Protein AF-A0A4U9W162-F1 (afdb_monomer_lite)

InterPro domains:
  IPR001460 Penicillin-binding protein, transpeptidase [PF00905] (1-70)
  IPR012338 Beta-lactamase/transpeptidase-like [G3DSA:3.40.710.10] (1-72)
  IPR012338 Beta-lactamase/transpeptidase-like [SSF56601] (2-70)

pLDDT: mean 90.67, std 6.35, range [58.72, 97.19]

Structure (mmCIF, N/CA/C/O backbone):
data_AF-A0A4U9W162-F1
#
_entry.id   AF-A0A4U9W162-F1
#
loop_
_atom_site.group_PDB
_atom_site.id
_atom_site.type_symbol
_atom_site.label_atom_id
_atom_site.label_alt_id
_atom_site.label_comp_id
_atom_site.label_asym_id
_atom_site.label_entity_id
_atom_site.label_seq_id
_atom_site.pdbx_PDB_ins_code
_atom_site.Cartn_x
_atom_site.Cartn_y
_atom_site.Cartn_z
_atom_site.occupancy
_atom_site.B_iso_or_equiv
_atom_site.auth_seq_id
_atom_site.auth_comp_id
_atom_site.auth_asym_id
_atom_site.auth_atom_id
_atom_site.pdbx_PDB_model_num
ATOM 1 N N . MET A 1 1 ? -0.198 -3.188 6.289 1.00 80.94 1 MET A N 1
ATOM 2 C CA . MET A 1 1 ? -0.934 -4.345 5.741 1.00 80.94 1 MET A CA 1
ATOM 3 C C . MET A 1 1 ? -2.163 -4.682 6.570 1.00 80.94 1 MET A C 1
ATOM 5 O O . MET A 1 1 ? -3.250 -4.634 6.025 1.00 80.94 1 MET A O 1
ATOM 9 N N . LEU A 1 2 ? -2.017 -4.932 7.877 1.00 89.62 2 LEU A N 1
ATOM 10 C CA . LEU A 1 2 ? -3.136 -5.324 8.749 1.00 89.62 2 LEU A CA 1
ATOM 11 C C . LEU A 1 2 ? -4.315 -4.342 8.717 1.00 89.62 2 LEU A C 1
ATOM 13 O O . LEU A 1 2 ? -5.436 -4.762 8.485 1.00 89.62 2 LEU A O 1
ATOM 17 N N . ILE A 1 3 ? -4.056 -3.032 8.804 1.00 91.38 3 ILE A N 1
ATOM 18 C CA . ILE A 1 3 ? -5.107 -2.004 8.676 1.00 91.38 3 ILE A CA 1
ATOM 19 C C . ILE A 1 3 ? -5.847 -2.109 7.330 1.00 91.38 3 ILE A C 1
ATOM 21 O O . ILE A 1 3 ? -7.047 -1.873 7.263 1.00 91.38 3 ILE A O 1
ATOM 25 N N . ALA A 1 4 ? -5.156 -2.465 6.242 1.00 91.50 4 ALA A N 1
ATOM 26 C CA . ALA A 1 4 ? -5.781 -2.597 4.928 1.00 91.50 4 ALA A CA 1
ATOM 27 C C . ALA A 1 4 ? -6.762 -3.782 4.883 1.00 91.50 4 ALA A C 1
ATOM 29 O O . ALA A 1 4 ? -7.845 -3.630 4.329 1.00 91.50 4 ALA A O 1
ATOM 30 N N . LEU A 1 5 ? -6.401 -4.911 5.503 1.00 92.12 5 LEU A N 1
ATOM 31 C CA . LEU A 1 5 ? -7.268 -6.088 5.643 1.00 92.12 5 LEU A CA 1
ATOM 32 C C . LEU A 1 5 ? -8.447 -5.797 6.578 1.00 92.12 5 LEU A C 1
ATOM 34 O O . LEU A 1 5 ? -9.597 -5.989 6.203 1.00 92.12 5 LEU A O 1
ATOM 38 N N . GLU A 1 6 ? -8.164 -5.243 7.757 1.00 91.75 6 GLU A N 1
ATOM 39 C CA . GLU A 1 6 ? -9.168 -4.932 8.781 1.00 91.75 6 GLU A CA 1
ATOM 40 C C . GLU A 1 6 ? -10.225 -3.944 8.272 1.00 91.75 6 GLU A C 1
ATOM 42 O O . GLU A 1 6 ? -11.414 -4.056 8.553 1.00 91.75 6 GLU A O 1
ATOM 47 N N . THR A 1 7 ? -9.802 -2.966 7.469 1.00 90.94 7 THR A N 1
ATOM 48 C CA . THR A 1 7 ? -10.714 -1.972 6.893 1.00 90.94 7 THR A CA 1
ATOM 49 C C . THR A 1 7 ? -11.412 -2.444 5.619 1.00 90.94 7 THR A C 1
ATOM 51 O O . THR A 1 7 ? -12.154 -1.652 5.032 1.00 90.94 7 THR A O 1
ATOM 54 N N . GLY A 1 8 ? -11.148 -3.677 5.168 1.00 92.25 8 GLY A N 1
ATOM 55 C CA . GLY A 1 8 ? -11.638 -4.223 3.902 1.00 92.25 8 GLY A CA 1
ATOM 56 C C . GLY A 1 8 ? -11.121 -3.477 2.670 1.00 92.25 8 GLY A C 1
ATOM 57 O O . GLY A 1 8 ? -11.732 -3.547 1.609 1.00 92.25 8 GLY A O 1
ATOM 58 N N . THR A 1 9 ? -10.025 -2.720 2.806 1.00 93.00 9 THR A N 1
ATOM 59 C CA . THR A 1 9 ? -9.386 -2.022 1.677 1.00 93.00 9 THR A CA 1
ATOM 60 C C . THR A 1 9 ? -8.766 -3.010 0.698 1.00 93.00 9 THR A C 1
ATOM 62 O O . THR A 1 9 ? -8.700 -2.717 -0.492 1.00 93.00 9 THR A O 1
ATOM 65 N N . ILE A 1 10 ? -8.296 -4.142 1.220 1.00 94.00 10 ILE A N 1
ATOM 66 C CA . ILE A 1 10 ? -7.921 -5.312 0.437 1.00 94.00 10 ILE A CA 1
ATOM 67 C C . ILE A 1 10 ? -8.638 -6.531 1.005 1.00 94.00 10 ILE A C 1
ATOM 69 O O . ILE A 1 10 ? -8.849 -6.619 2.217 1.00 94.00 10 ILE A O 1
ATOM 73 N N . LYS A 1 11 ? -8.996 -7.473 0.140 1.00 93.56 11 LYS A N 1
ATOM 74 C CA . LYS A 1 11 ? -9.615 -8.741 0.525 1.00 93.56 11 LYS A CA 1
ATOM 75 C C . LYS A 1 11 ? -8.585 -9.731 1.062 1.00 93.56 11 LYS A C 1
ATOM 77 O O . LYS A 1 11 ? -8.817 -10.358 2.090 1.00 93.56 11 LYS A O 1
ATOM 82 N N . ASP A 1 12 ? -7.472 -9.882 0.349 1.00 94.88 12 ASP A N 1
ATOM 83 C CA . ASP A 1 12 ? -6.407 -10.834 0.659 1.00 94.88 12 ASP A CA 1
ATOM 84 C C . ASP A 1 12 ? -5.075 -10.429 -0.007 1.00 94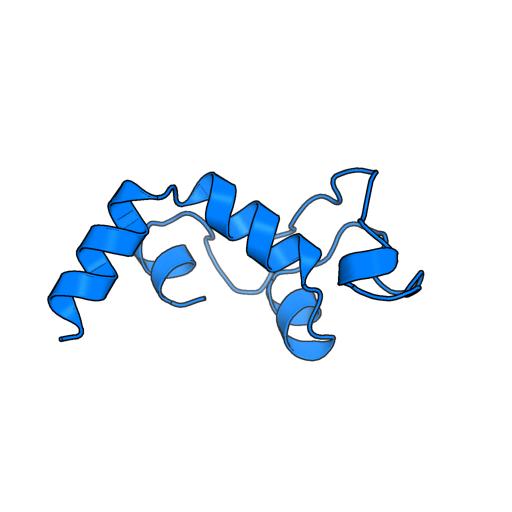.88 12 ASP A C 1
ATOM 86 O O . ASP A 1 12 ? -4.968 -9.381 -0.649 1.00 94.88 12 ASP A O 1
ATOM 90 N N . GLU A 1 13 ? -4.031 -11.241 0.183 1.00 93.06 13 GLU A N 1
ATOM 91 C CA . GLU A 1 13 ? -2.678 -10.975 -0.325 1.00 93.06 13 GLU A CA 1
ATOM 92 C C . GLU A 1 13 ? -2.546 -11.034 -1.859 1.00 93.06 13 GLU A C 1
ATOM 94 O O . GLU A 1 13 ? -1.574 -10.511 -2.407 1.00 93.06 13 GLU A O 1
ATOM 99 N N . ASN A 1 14 ? -3.513 -11.628 -2.565 1.00 96.19 14 ASN A N 1
ATOM 100 C CA . ASN A 1 14 ? -3.498 -11.751 -4.024 1.00 96.19 14 ASN A CA 1
ATOM 101 C C . ASN A 1 14 ? -4.190 -10.573 -4.720 1.00 96.19 14 ASN A C 1
ATOM 103 O O . ASN A 1 14 ? -4.238 -10.526 -5.950 1.00 96.19 14 ASN A O 1
ATOM 107 N N . GLU A 1 15 ? -4.732 -9.616 -3.965 1.00 96.25 15 GLU A N 1
ATOM 108 C CA . GLU A 1 15 ? -5.370 -8.446 -4.553 1.00 96.25 15 GLU A CA 1
ATOM 109 C C . GLU A 1 15 ? -4.368 -7.603 -5.351 1.00 96.25 15 GLU A C 1
ATOM 111 O O . GLU A 1 15 ? -3.252 -7.334 -4.903 1.00 96.25 15 GLU A O 1
ATOM 116 N N . ILE A 1 16 ? -4.784 -7.169 -6.543 1.00 96.81 16 ILE A N 1
ATOM 117 C CA . ILE A 1 16 ? -3.946 -6.398 -7.462 1.00 96.81 16 ILE A CA 1
ATOM 118 C C . ILE A 1 16 ? -4.052 -4.903 -7.151 1.00 96.81 16 ILE A C 1
ATOM 120 O O . ILE A 1 16 ? -5.124 -4.290 -7.192 1.00 96.81 16 ILE A O 1
ATOM 124 N N . ILE A 1 17 ? -2.901 -4.282 -6.919 1.00 95.44 17 ILE A N 1
ATOM 125 C CA . ILE A 1 17 ? -2.742 -2.838 -6.806 1.00 95.44 17 ILE A CA 1
ATOM 126 C C . ILE A 1 17 ? -2.326 -2.314 -8.178 1.00 95.44 17 ILE A C 1
ATOM 128 O O . ILE A 1 17 ? -1.222 -2.575 -8.656 1.00 95.44 17 ILE A O 1
ATOM 132 N N . LYS A 1 18 ? -3.229 -1.559 -8.809 1.00 95.06 18 LYS A N 1
ATOM 133 C CA . LYS A 1 18 ? -2.967 -0.935 -10.107 1.00 95.06 18 LYS A CA 1
ATOM 134 C C . LYS A 1 18 ? -1.867 0.113 -10.008 1.00 95.06 18 LYS A C 1
ATOM 136 O O . LYS A 1 18 ? -1.906 0.969 -9.120 1.00 95.06 18 LYS A O 1
ATOM 141 N N . TRP A 1 19 ? -0.924 0.068 -10.939 1.00 93.12 19 TRP A N 1
ATOM 142 C CA . TRP A 1 19 ? 0.172 1.020 -11.004 1.00 93.12 19 TRP A CA 1
ATOM 143 C C . TRP A 1 19 ? -0.334 2.398 -11.457 1.00 93.12 19 TRP A C 1
ATOM 145 O O . TRP A 1 19 ? -0.988 2.502 -12.496 1.00 93.12 19 TRP A O 1
ATOM 155 N N . PRO A 1 20 ? -0.032 3.487 -10.724 1.00 89.56 20 PRO A N 1
ATOM 156 C CA . PRO A 1 20 ? -0.553 4.823 -11.026 1.00 89.56 20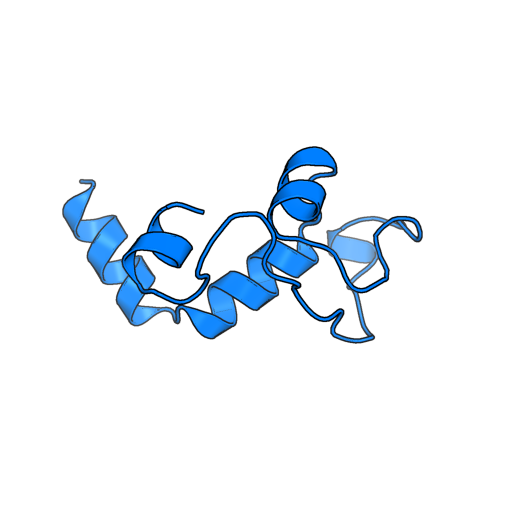 PRO A CA 1
ATOM 157 C C . PRO A 1 20 ? 0.122 5.508 -12.231 1.00 89.56 20 PRO A C 1
ATOM 159 O O . PRO A 1 20 ? 0.002 6.723 -12.377 1.00 89.56 20 PRO A O 1
ATOM 162 N N . VAL A 1 21 ? 0.856 4.771 -13.081 1.00 84.62 21 VAL A N 1
ATOM 163 C CA . VAL A 1 21 ? 1.594 5.241 -14.281 1.00 84.62 21 VAL A CA 1
ATOM 164 C C . VAL A 1 21 ? 2.762 6.199 -13.985 1.00 84.62 21 VAL A C 1
ATOM 166 O O . VAL A 1 21 ? 3.685 6.338 -14.785 1.00 84.62 21 VAL A O 1
ATOM 169 N N . LYS A 1 22 ? 2.770 6.841 -12.814 1.00 81.31 22 LYS A N 1
ATOM 170 C CA . LYS A 1 22 ? 3.813 7.761 -12.366 1.00 81.31 22 LYS A CA 1
ATOM 171 C C . LYS A 1 22 ? 4.341 7.343 -11.000 1.00 81.31 22 LYS A C 1
ATOM 173 O O . LYS A 1 22 ? 3.603 7.323 -10.017 1.00 81.31 22 LYS A O 1
ATOM 178 N N . THR A 1 23 ? 5.644 7.097 -10.936 1.00 78.94 23 THR A N 1
ATOM 179 C CA . THR A 1 23 ? 6.363 6.804 -9.694 1.00 78.94 23 THR A CA 1
ATOM 180 C C . THR A 1 23 ? 7.456 7.841 -9.482 1.00 78.94 23 THR A C 1
ATOM 182 O O . THR A 1 23 ? 8.149 8.223 -10.421 1.00 78.94 23 THR A O 1
ATOM 185 N N . ASP A 1 24 ? 7.607 8.313 -8.248 1.00 80.50 24 ASP A N 1
ATOM 186 C CA . ASP A 1 24 ? 8.668 9.253 -7.894 1.00 80.50 24 ASP A CA 1
ATOM 187 C C . ASP A 1 24 ? 10.008 8.507 -7.778 1.00 80.50 24 ASP A C 1
ATOM 189 O O . ASP A 1 24 ? 10.293 7.849 -6.776 1.00 80.50 24 ASP A O 1
ATOM 193 N N . THR A 1 25 ? 10.827 8.586 -8.825 1.00 81.12 25 THR A N 1
ATOM 194 C CA . THR A 1 25 ? 12.137 7.922 -8.883 1.00 81.12 25 THR A CA 1
ATOM 195 C C . THR A 1 25 ? 13.171 8.556 -7.954 1.00 81.12 25 THR A C 1
ATOM 197 O O . THR A 1 25 ? 14.169 7.912 -7.645 1.00 81.12 25 THR A O 1
ATOM 200 N N . VAL A 1 26 ? 12.948 9.790 -7.485 1.00 79.94 26 VAL A N 1
ATOM 201 C CA . VAL A 1 26 ? 13.801 10.435 -6.475 1.00 79.94 26 VAL A CA 1
ATOM 202 C C . VAL A 1 26 ? 13.512 9.829 -5.104 1.00 79.94 26 VAL A C 1
ATOM 204 O O . VAL A 1 26 ? 14.431 9.569 -4.332 1.00 79.94 26 VAL A O 1
ATOM 207 N N . LYS A 1 27 ? 12.239 9.542 -4.814 1.00 76.75 27 LYS A N 1
ATOM 208 C CA . LYS A 1 27 ? 11.803 9.002 -3.521 1.00 76.75 27 LYS A CA 1
ATOM 209 C C . LYS A 1 27 ? 11.960 7.486 -3.378 1.00 76.75 27 LYS A C 1
ATOM 211 O O . LYS A 1 27 ? 12.239 7.019 -2.278 1.00 76.75 27 LYS A O 1
ATOM 216 N N . TYR A 1 28 ? 11.765 6.717 -4.451 1.00 75.25 28 TYR A N 1
ATOM 217 C CA . TYR A 1 28 ? 11.797 5.240 -4.413 1.00 75.25 28 TYR A CA 1
ATOM 218 C C . TYR A 1 28 ? 12.987 4.623 -5.148 1.00 75.25 28 TYR A C 1
ATOM 220 O O . TYR A 1 28 ? 13.083 3.399 -5.246 1.00 75.25 28 TYR A O 1
ATOM 228 N N . GLY A 1 29 ? 13.881 5.463 -5.668 1.00 80.00 29 GLY A N 1
ATOM 229 C CA . GLY A 1 29 ? 14.933 5.036 -6.575 1.00 80.00 29 GLY A CA 1
ATOM 230 C C . GLY A 1 29 ? 14.393 4.634 -7.949 1.00 80.00 29 GLY A C 1
ATOM 231 O O . GLY A 1 29 ? 13.186 4.501 -8.187 1.00 80.00 29 GLY A O 1
ATOM 232 N N . TYR A 1 30 ? 15.322 4.436 -8.878 1.00 86.50 30 TYR A N 1
ATOM 233 C CA . TYR A 1 30 ? 15.015 3.905 -10.198 1.00 86.50 30 TYR A CA 1
ATOM 234 C C . TYR A 1 30 ? 14.866 2.380 -10.119 1.00 86.50 30 TYR A C 1
ATOM 236 O O . TYR A 1 30 ? 15.852 1.659 -9.984 1.00 86.50 30 TYR A O 1
ATOM 244 N N . ARG A 1 31 ? 13.617 1.904 -10.161 1.00 88.75 31 ARG A N 1
ATOM 245 C CA . ARG A 1 31 ? 13.226 0.496 -9.983 1.00 88.75 31 ARG A CA 1
ATOM 246 C C . ARG A 1 31 ? 12.166 0.084 -11.013 1.00 88.75 31 ARG A C 1
ATOM 248 O O . ARG A 1 31 ? 10.984 0.002 -10.681 1.00 88.75 31 ARG A O 1
ATOM 255 N N . PRO A 1 32 ? 12.545 -0.104 -12.286 1.00 88.88 32 PRO A N 1
ATOM 256 C CA . PRO A 1 32 ? 11.594 -0.414 -13.354 1.00 88.88 32 PRO A CA 1
ATOM 257 C C . PRO A 1 32 ? 10.893 -1.770 -13.185 1.00 88.88 32 PRO A C 1
ATOM 259 O O . PRO A 1 32 ? 9.795 -1.956 -13.701 1.00 88.88 32 PRO A O 1
ATOM 262 N N . ASP A 1 33 ? 11.480 -2.689 -12.413 1.00 89.81 33 ASP A N 1
ATOM 263 C CA . ASP A 1 33 ? 10.934 -4.006 -12.061 1.00 89.81 33 ASP A CA 1
ATOM 264 C C . ASP A 1 33 ? 9.560 -3.938 -11.373 1.00 89.81 33 ASP A C 1
ATOM 266 O O . ASP A 1 33 ? 8.755 -4.864 -11.501 1.00 89.81 33 ASP A O 1
ATOM 270 N N . ILE A 1 34 ? 9.270 -2.826 -10.688 1.00 91.94 34 ILE A N 1
ATOM 271 C CA . ILE A 1 34 ? 8.022 -2.619 -9.941 1.00 91.94 34 ILE A CA 1
ATOM 272 C C . ILE A 1 34 ? 7.061 -1.630 -10.616 1.00 91.94 34 ILE A C 1
ATOM 274 O O . ILE A 1 34 ? 6.071 -1.246 -9.998 1.00 91.94 34 ILE A O 1
ATOM 278 N N . TYR A 1 35 ? 7.327 -1.178 -11.847 1.00 92.06 35 TYR A N 1
ATOM 279 C CA . TYR A 1 35 ? 6.474 -0.228 -12.587 1.00 92.06 35 TYR A CA 1
ATOM 280 C C . TYR A 1 35 ? 5.410 -0.951 -13.413 1.00 92.06 35 TYR A C 1
ATOM 282 O O . TYR A 1 35 ? 5.347 -0.853 -14.636 1.00 92.06 35 TYR A O 1
ATOM 290 N N . ARG A 1 36 ? 4.590 -1.733 -12.720 1.00 94.81 36 ARG A N 1
ATOM 291 C CA . ARG A 1 36 ? 3.505 -2.531 -13.286 1.00 94.81 36 ARG A CA 1
ATOM 292 C C . ARG A 1 36 ? 2.472 -2.804 -12.209 1.00 94.81 36 ARG A C 1
ATOM 294 O O . ARG A 1 36 ? 2.746 -2.603 -11.028 1.00 94.81 36 ARG A O 1
ATOM 301 N N . ASP A 1 37 ? 1.312 -3.295 -12.609 1.00 96.69 37 ASP A N 1
ATOM 302 C CA . ASP A 1 37 ? 0.361 -3.854 -11.656 1.00 96.69 37 ASP A CA 1
ATOM 303 C C . ASP A 1 37 ? 1.036 -4.997 -10.878 1.00 96.69 37 ASP A C 1
ATOM 305 O O . ASP A 1 37 ? 1.724 -5.849 -11.458 1.00 96.69 37 ASP A O 1
ATOM 309 N N . ILE A 1 38 ? 0.867 -4.981 -9.556 1.00 96.44 38 ILE A N 1
ATOM 310 C CA . ILE A 1 38 ? 1.436 -5.978 -8.644 1.00 96.44 38 ILE A CA 1
ATOM 311 C C . ILE A 1 38 ? 0.396 -6.407 -7.619 1.00 96.44 38 ILE A C 1
ATOM 313 O O . ILE A 1 38 ? -0.484 -5.631 -7.243 1.00 96.44 38 ILE A O 1
ATOM 317 N N . THR A 1 39 ? 0.517 -7.633 -7.137 1.00 97.19 39 THR A N 1
ATOM 318 C CA . THR A 1 39 ? -0.257 -8.111 -5.990 1.00 97.19 39 THR A CA 1
ATOM 319 C C . THR A 1 39 ? 0.234 -7.482 -4.685 1.00 97.19 39 THR A C 1
ATOM 321 O O . THR A 1 39 ? 1.376 -7.024 -4.580 1.00 97.19 39 THR A O 1
ATOM 324 N N . VAL A 1 40 ? -0.616 -7.477 -3.655 1.00 95.12 40 VAL A N 1
ATOM 325 C CA . VAL A 1 40 ? -0.233 -7.074 -2.291 1.00 95.12 40 VAL A CA 1
ATOM 326 C C . VAL A 1 40 ? 0.961 -7.897 -1.786 1.00 95.12 40 VAL A C 1
ATOM 328 O O . VAL A 1 40 ? 1.866 -7.348 -1.154 1.00 95.12 40 VAL A O 1
ATOM 331 N N . LYS A 1 41 ? 0.981 -9.198 -2.090 1.00 96.25 41 LYS A N 1
ATOM 332 C CA . LYS A 1 41 ? 2.080 -10.108 -1.768 1.00 96.25 41 LYS A CA 1
ATOM 333 C C . LYS A 1 41 ? 3.390 -9.693 -2.428 1.00 96.25 41 LYS A C 1
ATOM 335 O O . LYS A 1 41 ? 4.367 -9.454 -1.724 1.00 96.25 41 LYS A O 1
ATOM 340 N N . GLU A 1 42 ? 3.397 -9.532 -3.751 1.00 96.31 42 GLU A N 1
ATOM 341 C CA . GLU A 1 42 ? 4.586 -9.075 -4.481 1.00 96.31 42 GLU A CA 1
ATOM 342 C C . GLU A 1 42 ? 5.062 -7.723 -3.942 1.00 96.31 42 GLU A C 1
ATOM 344 O O . GLU A 1 42 ? 6.251 -7.548 -3.693 1.00 96.31 42 GLU A O 1
ATOM 349 N N . ALA A 1 43 ? 4.141 -6.781 -3.692 1.00 95.19 43 ALA A N 1
ATOM 350 C CA . ALA A 1 43 ? 4.462 -5.467 -3.136 1.00 95.19 43 ALA A CA 1
ATOM 351 C C . ALA A 1 43 ? 5.219 -5.556 -1.806 1.00 95.19 43 ALA A C 1
ATOM 353 O O . ALA A 1 43 ? 6.090 -4.724 -1.537 1.00 95.19 43 ALA A O 1
ATOM 354 N N . PHE A 1 44 ? 4.898 -6.559 -0.990 1.00 93.56 44 PHE A N 1
ATOM 355 C CA . PHE A 1 44 ? 5.592 -6.843 0.257 1.00 93.56 44 PHE A CA 1
ATOM 356 C C . PHE A 1 44 ? 6.976 -7.451 0.016 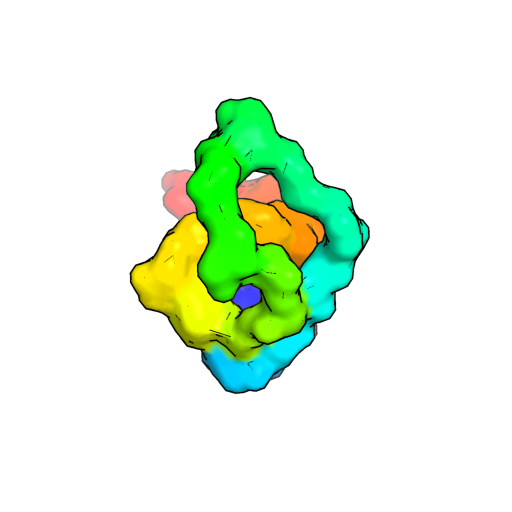1.00 93.56 44 PHE A C 1
ATOM 358 O O . PHE A 1 44 ? 7.960 -6.934 0.540 1.00 93.56 44 PHE A O 1
ATOM 365 N N . GLU A 1 45 ? 7.067 -8.480 -0.827 1.00 95.69 45 GLU A N 1
ATOM 366 C CA . GLU A 1 45 ? 8.315 -9.192 -1.133 1.00 95.69 45 GLU A CA 1
ATOM 367 C C . GLU A 1 45 ? 9.383 -8.269 -1.731 1.00 95.69 45 GLU A C 1
ATOM 369 O O . GLU A 1 45 ? 10.537 -8.287 -1.307 1.00 95.69 45 GLU A O 1
ATOM 374 N N . VAL A 1 46 ? 8.997 -7.404 -2.675 1.00 94.25 46 VAL A N 1
ATOM 375 C CA . VAL A 1 46 ? 9.933 -6.493 -3.357 1.00 94.25 46 VAL A CA 1
ATOM 376 C C . VAL A 1 46 ? 9.980 -5.099 -2.734 1.00 94.25 46 VAL A C 1
ATOM 378 O O . VAL A 1 46 ? 10.640 -4.207 -3.277 1.00 94.25 46 VAL A O 1
ATOM 381 N N . SER A 1 47 ? 9.278 -4.881 -1.614 1.00 92.81 47 SER A N 1
ATOM 382 C CA . SER A 1 47 ? 9.159 -3.582 -0.935 1.00 92.81 47 SER A CA 1
ATOM 383 C C . SER A 1 47 ? 8.771 -2.439 -1.888 1.00 92.81 47 SER A C 1
ATOM 385 O O . SER A 1 47 ? 9.431 -1.398 -1.960 1.00 92.81 47 SER A O 1
ATOM 387 N N . ALA A 1 48 ? 7.700 -2.629 -2.663 1.00 93.38 48 ALA A N 1
ATOM 388 C CA . ALA A 1 48 ? 7.211 -1.643 -3.625 1.00 93.38 48 ALA A CA 1
ATOM 389 C C . ALA A 1 48 ? 6.543 -0.450 -2.915 1.00 93.38 48 ALA A C 1
ATOM 391 O O . ALA A 1 48 ? 5.329 -0.408 -2.713 1.00 93.38 48 ALA A O 1
ATOM 392 N N . GLY A 1 49 ? 7.340 0.558 -2.545 1.00 91.25 49 GLY A N 1
ATOM 393 C CA . GLY A 1 49 ? 6.895 1.726 -1.769 1.00 91.25 49 GLY A CA 1
ATOM 394 C C . GLY A 1 49 ? 5.685 2.476 -2.345 1.00 91.25 49 GLY A C 1
ATOM 395 O O . GLY A 1 49 ? 4.839 2.954 -1.588 1.00 91.25 49 GLY A O 1
ATOM 396 N N . TRP A 1 50 ? 5.561 2.551 -3.673 1.00 92.56 50 TRP A N 1
ATOM 397 C CA . TRP A 1 50 ? 4.425 3.208 -4.329 1.00 92.56 50 TRP A CA 1
ATOM 398 C C . TRP A 1 50 ? 3.097 2.492 -4.054 1.00 92.56 50 TRP A C 1
ATOM 400 O O . TRP A 1 50 ? 2.077 3.149 -3.851 1.00 92.56 50 TRP A O 1
ATOM 410 N N . ALA A 1 51 ? 3.109 1.161 -3.967 1.00 94.25 51 ALA A N 1
ATOM 411 C CA . ALA A 1 51 ? 1.911 0.362 -3.754 1.00 94.25 51 ALA A CA 1
ATOM 412 C C . ALA A 1 51 ? 1.357 0.561 -2.337 1.00 94.25 51 ALA A C 1
ATOM 414 O O . ALA A 1 51 ? 0.152 0.733 -2.155 1.00 94.25 51 ALA A O 1
ATOM 415 N N . PHE A 1 52 ? 2.236 0.668 -1.334 1.00 92.44 52 PHE A N 1
ATOM 416 C CA . PHE A 1 52 ? 1.840 1.009 0.037 1.00 92.44 52 PHE A CA 1
ATOM 417 C C . PHE A 1 52 ? 1.212 2.399 0.151 1.00 92.44 52 PHE A C 1
ATOM 419 O O . PHE A 1 52 ? 0.356 2.624 1.005 1.00 92.44 52 PHE A O 1
ATOM 426 N N . ILE A 1 53 ? 1.609 3.332 -0.712 1.00 91.62 53 ILE A N 1
ATOM 427 C CA . ILE A 1 53 ? 1.020 4.671 -0.749 1.00 91.62 53 ILE A CA 1
ATOM 428 C C . ILE A 1 53 ? -0.339 4.664 -1.424 1.00 91.62 53 ILE A C 1
ATOM 430 O O . ILE A 1 53 ? -1.251 5.333 -0.948 1.00 91.62 53 ILE A O 1
ATOM 434 N N . GLU A 1 54 ? -0.512 3.891 -2.489 1.00 93.50 54 GLU A N 1
ATOM 435 C CA . GLU A 1 54 ? -1.838 3.709 -3.077 1.00 93.50 54 GLU A CA 1
ATOM 436 C C . GLU A 1 54 ? -2.800 3.050 -2.082 1.00 93.50 54 GLU A C 1
ATOM 438 O O . GLU A 1 54 ? -3.927 3.516 -1.917 1.00 93.50 54 GLU A O 1
ATOM 443 N N . LEU A 1 55 ? -2.344 2.048 -1.325 1.00 93.31 55 LEU A N 1
ATOM 444 C CA . LEU A 1 55 ? -3.129 1.481 -0.226 1.00 93.31 55 LEU A CA 1
ATOM 445 C C . LEU A 1 55 ?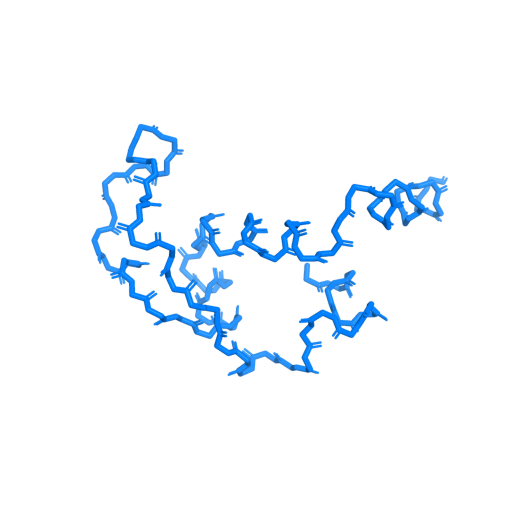 -3.438 2.521 0.854 1.00 93.31 55 LEU A C 1
ATOM 447 O O . LEU A 1 55 ? -4.576 2.603 1.318 1.00 93.31 55 LEU A O 1
ATOM 451 N N . SER A 1 56 ? -2.465 3.349 1.245 1.00 92.44 56 SER A N 1
ATOM 452 C CA . SER A 1 56 ? -2.689 4.327 2.310 1.00 92.44 56 SER A CA 1
ATOM 453 C C . SER A 1 56 ? -3.681 5.422 1.912 1.00 92.44 56 SER A C 1
ATOM 455 O O . SER A 1 56 ? -4.504 5.829 2.735 1.00 92.44 56 SER A O 1
ATOM 457 N N . LYS A 1 57 ? -3.677 5.833 0.636 1.00 92.94 57 LYS A N 1
ATOM 458 C CA . LYS A 1 57 ? -4.686 6.732 0.056 1.00 92.94 57 LYS A CA 1
ATOM 459 C C . LYS A 1 57 ? -6.091 6.131 0.123 1.00 92.94 57 LYS A C 1
ATOM 461 O O . LYS A 1 57 ? -7.020 6.847 0.484 1.00 92.94 57 LYS A O 1
ATOM 466 N N . ARG A 1 58 ? -6.245 4.835 -0.183 1.00 93.81 58 ARG A N 1
ATOM 467 C CA . ARG A 1 58 ? -7.540 4.126 -0.125 1.00 93.81 58 ARG A CA 1
ATOM 468 C C . ARG A 1 58 ? -8.069 3.984 1.306 1.00 93.81 58 ARG A C 1
ATOM 470 O O . ARG A 1 58 ? -9.255 4.187 1.538 1.00 93.81 58 ARG A O 1
ATOM 477 N N . ILE A 1 59 ? -7.196 3.672 2.268 1.00 94.25 59 ILE A N 1
ATOM 478 C CA . ILE A 1 59 ? -7.561 3.558 3.694 1.00 94.25 59 ILE A CA 1
ATOM 479 C C . ILE A 1 59 ? -7.978 4.924 4.259 1.00 94.25 59 ILE A C 1
ATOM 481 O O . ILE A 1 59 ? -8.967 5.031 4.987 1.00 94.25 59 ILE A O 1
ATOM 485 N N . GLY A 1 60 ? -7.221 5.970 3.917 1.00 93.69 60 GLY A N 1
ATOM 486 C CA . GLY A 1 60 ? -7.460 7.340 4.352 1.00 93.69 60 GLY A CA 1
ATOM 487 C C . GLY A 1 60 ? -6.877 7.673 5.731 1.00 93.69 60 GLY A C 1
ATOM 488 O O . GLY A 1 60 ? -6.762 6.837 6.629 1.00 93.69 60 GLY A O 1
ATOM 489 N N . LYS A 1 61 ? -6.529 8.954 5.915 1.00 93.38 61 LYS A N 1
ATOM 490 C CA . LYS A 1 61 ? -5.844 9.479 7.111 1.00 93.38 61 LYS A CA 1
ATOM 491 C C . LYS A 1 61 ? -6.598 9.203 8.417 1.00 93.38 61 LYS A C 1
ATOM 493 O O . LYS A 1 61 ? -5.978 8.825 9.404 1.00 93.38 61 LYS A O 1
ATOM 498 N N . ASN A 1 62 ? -7.921 9.371 8.422 1.00 93.12 62 ASN A N 1
ATOM 499 C CA . ASN A 1 62 ? -8.725 9.247 9.642 1.00 93.12 62 ASN A CA 1
ATOM 500 C C . ASN A 1 62 ? -8.701 7.823 10.211 1.00 93.12 62 ASN A C 1
ATOM 502 O O . ASN A 1 62 ? -8.577 7.657 11.421 1.00 93.12 62 ASN A O 1
ATOM 506 N N . LYS A 1 63 ? -8.757 6.797 9.347 1.00 93.00 63 LYS A N 1
ATOM 507 C CA . LYS A 1 63 ? -8.663 5.399 9.789 1.00 93.00 63 LYS A CA 1
ATOM 508 C C . LYS A 1 63 ? -7.283 5.109 10.374 1.00 93.00 63 LYS A C 1
ATOM 510 O O . LYS A 1 63 ? -7.198 4.526 11.446 1.00 93.00 63 LYS A O 1
ATOM 515 N N . TYR A 1 64 ? -6.214 5.576 9.727 1.00 91.19 64 TYR A N 1
ATOM 516 C CA . TYR A 1 64 ? -4.860 5.434 10.271 1.00 91.19 64 TYR A CA 1
ATOM 517 C C . TYR A 1 64 ? -4.698 6.083 11.644 1.00 91.19 64 TYR A C 1
ATOM 519 O O . TYR A 1 64 ? -4.130 5.459 12.531 1.00 91.19 64 TYR A O 1
ATOM 527 N N . LEU A 1 65 ? -5.202 7.308 11.828 1.00 92.62 65 LEU A N 1
ATOM 528 C CA . LEU A 1 65 ? -5.137 7.992 13.121 1.00 92.62 65 LEU A CA 1
ATOM 529 C C . LEU A 1 65 ? -5.901 7.235 14.210 1.00 92.62 65 LEU A C 1
ATOM 531 O O . LEU A 1 65 ? -5.395 7.131 15.322 1.00 92.62 65 LEU A O 1
ATOM 535 N N . LYS A 1 66 ? -7.068 6.667 13.878 1.00 93.25 66 LYS A N 1
ATOM 536 C CA . LYS A 1 66 ? -7.832 5.817 14.798 1.00 93.25 66 LYS A CA 1
ATOM 537 C C . LYS A 1 66 ? -6.993 4.625 15.272 1.00 93.25 66 LYS A C 1
ATOM 539 O O . LYS A 1 66 ? -6.755 4.496 16.467 1.00 93.25 66 LYS A O 1
ATOM 544 N N . TYR A 1 67 ? -6.479 3.810 14.349 1.00 92.12 67 TYR A N 1
ATOM 545 C CA . TYR A 1 67 ? -5.664 2.648 14.725 1.00 92.12 67 TYR A CA 1
ATOM 546 C C . TYR A 1 67 ? -4.374 3.044 15.450 1.00 92.12 67 TYR A C 1
ATOM 548 O O . TYR A 1 67 ? -3.973 2.366 16.385 1.00 92.12 67 TYR A O 1
ATOM 556 N N . LEU A 1 68 ? -3.742 4.161 15.075 1.00 90.81 68 LEU A N 1
ATOM 557 C CA . LEU A 1 68 ? -2.555 4.656 15.775 1.00 90.81 68 LEU A CA 1
ATOM 558 C C . LEU A 1 68 ? -2.859 5.012 17.236 1.00 90.81 68 LEU A C 1
ATOM 560 O O . LEU A 1 68 ? -2.043 4.726 18.103 1.00 90.81 68 LEU A O 1
ATOM 564 N N . SER A 1 69 ? -4.021 5.615 17.512 1.00 93.19 69 SER A N 1
ATOM 565 C CA . SER A 1 69 ? -4.431 5.928 18.885 1.00 93.19 69 SER A CA 1
ATOM 566 C C . SER A 1 69 ? -4.778 4.694 19.717 1.00 93.19 69 SER A C 1
ATOM 568 O O . SER A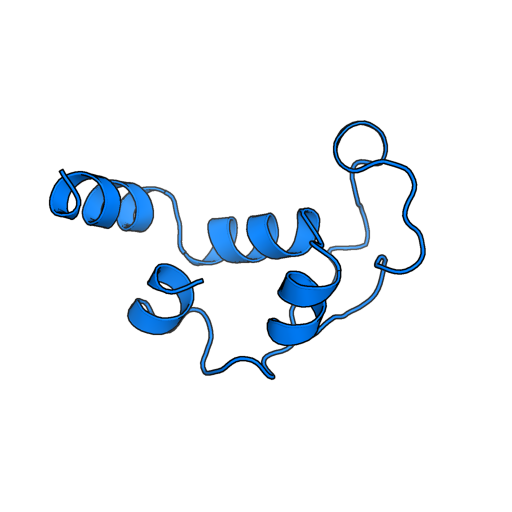 1 69 ? -4.623 4.739 20.928 1.00 93.19 69 SER A O 1
ATOM 570 N N . GLU A 1 70 ? -5.219 3.607 19.078 1.00 90.81 70 GLU A N 1
ATOM 571 C CA . GLU A 1 70 ? -5.570 2.340 19.739 1.00 90.81 70 GLU A CA 1
ATOM 572 C C . GLU A 1 70 ? -4.352 1.427 19.977 1.00 90.81 70 GLU A C 1
ATOM 574 O O . GLU A 1 70 ? -4.431 0.493 20.769 1.00 90.81 70 GLU A O 1
ATOM 579 N N . CYS A 1 71 ? -3.233 1.667 19.285 1.00 84.69 71 CYS A N 1
ATOM 580 C CA . CYS A 1 71 ? -1.978 0.928 19.467 1.00 84.69 71 CYS A CA 1
ATOM 581 C C . CYS A 1 71 ? -1.006 1.580 20.469 1.00 84.69 71 CYS A C 1
ATOM 583 O O . CYS A 1 71 ? 0.074 1.029 20.687 1.00 84.69 71 CYS A O 1
ATOM 585 N N . ASN A 1 72 ? -1.367 2.741 21.023 1.00 58.72 72 ASN A N 1
ATOM 586 C CA . ASN A 1 72 ? -0.676 3.399 22.138 1.00 58.72 72 ASN A CA 1
ATOM 587 C C . ASN A 1 72 ? -1.289 2.963 23.469 1.00 58.72 72 ASN A C 1
ATOM 589 O O . ASN A 1 72 ? -0.514 2.851 24.442 1.00 58.72 72 ASN A O 1
#

Foldseek 3Di:
DVLCCVLVVDVDQQDKQAAPQDDDCVVVNDDVVLRGIDGNNVCVVVVVVVSVVSSDVSSDDVSVVVVVVVVD

Organism: NCBI:txid259

Radius of gyration: 12.85 Å; chains: 1; bounding box: 27×22×36 Å

Secondary structure (DSSP, 8-state):
-HHHHHTTS-SSTT-EE---S---HHHH-S-GGGSS-EEHHHHHHTT-HHHHHHHHHHH-HHHHHHHHHH--

Sequence (72 aa):
MLIALETGTIKDENEIIKWPVKTDTVKYGYRPDIYRDITVKEAFEVSAGWAFIELSKRIGKNKYLKYLSECN

=== Feature glossary ===
The record interleaves many kinds of information about one protein. Here is each kind framed as the question it answers.

Q: What does the local fold look like, residue by residue?
A: The Foldseek 3Di string encodes local tertiary geometry as a 20-letter alphabet — one character per residue — derived from the relative positions of nearby Cα atoms. Unlike the amino-acid sequence, 3Di is a direct function of the 3D structure, so two proteins with the same fold have similar 3Di strings even at low sequence identity.

Q: Which residues are in helices, strands, or loops?
A: The SS8 string is DSSP's per-residue secondary-structure call. α-helix (H) means an i→i+4 H-bond ladder; β-strand (E) means the residue participates in a β-sheet; 3₁₀ (G) and π (I) are tighter and wider helices; T/S are turns/bends; '-' is loop.

Q: How big and how compact is the whole molecule?
A: Radius of gyration (Rg) is the root-mean-square distance of Cα atoms from their centroid — a single number for overall size and compactness. A globular domain of N residues has Rg ≈ 2.2·N^0.38 Å; an extended or disordered chain has a much larger Rg. The Cα contact count is the number of residue pairs whose Cα atoms are within 8 Å and are more than four positions apart in sequence — a standard proxy for tertiary packing density. The bounding box is the smallest axis-aligned box enclosing all Cα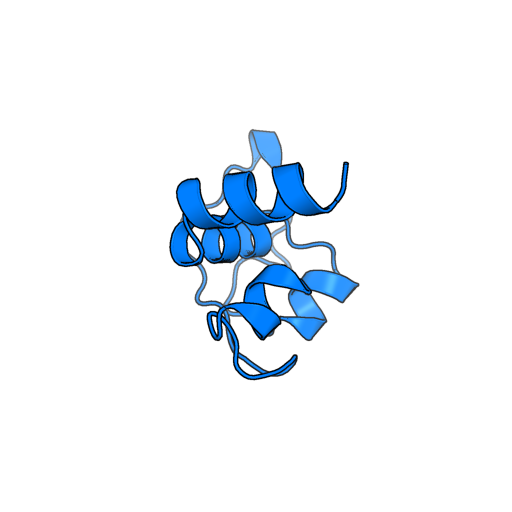 atoms.

Q: Where is each backbone atom in 3D?
A: Structure coordinates are given as an mmCIF _atom_site loop: one row per atom with element, residue name, chain id, sequence number, and x/y/z position in Å. Only the four main-chain atoms per residue are included here; side chains are omitted to keep the record compact.

Q: What is the amino-acid chain?
A: Primary structure: the covalent order of the twenty standard amino acids along the backbone. Two proteins with the same sequence will (almost always) fold to the same structure; two with 30% identity often share a fold but not the details.

Q: What if only a Cα trace is available?
A: Three-state secondary structure (P-SEA) collapses the eight DSSP classes into helix (a), strand (b), and coil (c). P-SEA assigns these from Cα geometry alone — distances and angles — without requiring backbone oxygens, so it works on any Cα trace.

Q: What family and function is it annotated with?
A: Database cross-references. InterPro integrates a dozen domain/family signature databases into unified entries with residue-range hits. GO terms attach function/process/location labels with evidence codes. CATH codes position the fold in a four-level structural taxonomy. Organism is the NCBI-taxonomy species name.

Q: How confident is the AlphaFold model at each residue?
A: pLDDT is the predicted lDDT-Cα score: AlphaFold's confidence that the local environment of each residue (all inter-atomic distances within 15 Å) is correctly placed. It is a per-residue number between 0 and 100, with higher meaning more reliable.

Q: How mobile is each atom in the crystal?
A: B-factor (Debye–Waller factor) reflects atomic displacement in the crystal lattice. It is an experimental observable (units Å²), not a prediction; low values mean the atom is pinned down, high values mean it moves or is heterogeneous across the crystal.

Q: Which residues are buried vs exposed?
A: SASA measures how much of the protein is reachable by solvent. It is computed by rolling a water-sized probe over the atomic surface and summing the exposed area (Å²). Per-residue SASA distinguishes core (buried, low SASA) from surface (exposed, high SASA) residues; total SASA is a whole-molecule size measure.

Q: What do the diagnostic plots show?
A: Plot images: a contact map (which residues are close in 3D, as an N×N binary image), a Ramachandran scatter (backbone torsion angles, revealing secondary-structure composition at a glance), and — for AlphaFold structures — a PAE heatmap (pairwise prediction confidence).

Q: What known structures does this most resemble?
A: The Foldseek neighbor list gives the closest experimentally determined structures in the PDB, ranked by structural alignment. TM-score near 1 means near-identical fold; near 0.3 means only rough topology match. This is how one finds what a novel AlphaFold prediction most resembles in the solved-structure universe.

Q: Are the domains correctly placed relative to each other?
A: Predicted aligned error is AlphaFold's pairwise confidence. Unlike pLDDT (per-residue), PAE is per-residue-pair and captures whether two parts of the structure are correctly placed relative to each other. Units are ångströms of expected positional error.

Q: What do the rendered images show?
A: Structure images are PyMOL renders from six orthogonal camera directions. Cartoon representation draws helices as coils and strands as arrows; sticks shows the backbone as bonds; surface shows the solvent-excluded envelope. Rainbow coloring maps sequence position to hue (blue→red, N→C); chain coloring assigns a distinct color per polypeptide.

Q: What are the backbone torsion angles?
A: φ (phi) and ψ (psi) are the two rotatable backbone dihedrals per residue: φ is the C(i-1)–N–Cα–C torsion, ψ is the N–Cα–C–N(i+1) torsion, both in degrees on (−180°, 180°]. α-helical residues cluster near (−60°, −45°); β-strand residues near (−120°, +130°). A Ramachandran plot is simply a scatter of (φ, ψ) for every residue.